Protein AF-A0A8H3DUU5-F1 (afdb_monomer_lite)

Sequence (96 aa):
MSAASPLSMGRDINRACSLRRLTLSVSSSAEITDVDNFRVAATVSNTGSETLRLLRDPRSPLSTYATETFGVVNNKETRAQFSGIKARCWPSRVVC

pLDDT: mean 82.03, std 17.65, range [39.28, 97.12]

Radius of gyration: 24.29 Å; chains: 1; bounding box: 41×39×82 Å

Structure (mmCIF, N/CA/C/O backbone):
data_AF-A0A8H3DUU5-F1
#
_entry.id   AF-A0A8H3DUU5-F1
#
loop_
_atom_site.group_PDB
_atom_site.id
_atom_site.type_symbol
_atom_site.label_atom_id
_atom_site.label_alt_id
_atom_site.label_comp_id
_atom_site.label_asym_id
_atom_site.label_entity_id
_atom_site.label_seq_id
_atom_site.pdbx_PDB_ins_code
_atom_site.Cartn_x
_atom_site.Cartn_y
_atom_site.Cartn_z
_atom_site.occupancy
_atom_site.B_iso_or_equiv
_atom_site.auth_seq_id
_atom_site.auth_comp_id
_atom_site.auth_asym_id
_atom_site.auth_atom_id
_atom_site.pdbx_PDB_model_num
ATOM 1 N N . MET A 1 1 ? -0.318 31.910 63.927 1.00 41.47 1 MET A N 1
ATOM 2 C CA . MET A 1 1 ? -0.559 30.560 63.375 1.00 41.47 1 MET A CA 1
ATOM 3 C C . MET A 1 1 ? -1.973 30.549 62.818 1.00 41.47 1 MET A C 1
ATOM 5 O O . MET A 1 1 ? -2.911 30.537 63.597 1.00 41.47 1 MET A O 1
ATOM 9 N N . SER A 1 2 ? -2.125 30.678 61.501 1.00 39.28 2 SER A N 1
ATOM 10 C CA . SER A 1 2 ? -3.417 30.553 60.818 1.00 39.28 2 SER A CA 1
ATOM 11 C C . SER A 1 2 ? -3.227 29.502 59.737 1.00 39.28 2 SER A C 1
ATOM 13 O O . SER A 1 2 ? -2.407 29.682 58.837 1.00 39.28 2 SER A O 1
ATOM 15 N N . ALA A 1 3 ? -3.870 28.353 59.918 1.00 40.91 3 ALA A N 1
ATOM 16 C CA . ALA A 1 3 ? -3.794 27.235 58.995 1.00 40.91 3 ALA A CA 1
ATOM 17 C C . ALA A 1 3 ? -4.628 27.566 57.753 1.00 40.91 3 ALA A C 1
ATOM 19 O O . ALA A 1 3 ? -5.840 27.743 57.849 1.00 40.91 3 ALA A O 1
ATOM 20 N N . ALA A 1 4 ? -3.984 27.647 56.589 1.00 47.38 4 ALA A N 1
ATOM 21 C CA . ALA A 1 4 ? -4.689 27.634 55.317 1.00 47.38 4 ALA A CA 1
ATOM 22 C C . ALA A 1 4 ? -5.118 26.189 55.023 1.00 47.38 4 ALA A C 1
ATOM 24 O O . ALA A 1 4 ? -4.279 25.296 54.902 1.00 47.38 4 ALA A O 1
ATOM 25 N N . SER A 1 5 ? -6.426 25.948 54.958 1.00 58.84 5 SER A N 1
ATOM 26 C CA . SER A 1 5 ? -7.000 24.678 54.510 1.00 58.84 5 SER A CA 1
ATOM 27 C C . SER A 1 5 ? -6.630 24.417 53.042 1.00 58.84 5 SER A C 1
ATOM 29 O O . SER A 1 5 ? -6.672 25.354 52.242 1.00 58.84 5 SER A O 1
ATOM 31 N N . PRO A 1 6 ? -6.300 23.177 52.637 1.00 50.41 6 PRO A N 1
ATOM 32 C CA . PRO A 1 6 ? -6.062 22.881 51.232 1.00 50.41 6 PRO A CA 1
ATOM 33 C C . PRO A 1 6 ? -7.383 22.931 50.456 1.00 50.41 6 PRO A C 1
ATOM 35 O O . PRO A 1 6 ? -8.361 22.273 50.817 1.00 50.41 6 PRO A O 1
ATOM 38 N N . LEU A 1 7 ? -7.402 23.705 49.368 1.00 47.81 7 LEU A N 1
ATOM 39 C CA . LEU A 1 7 ? -8.464 23.649 48.371 1.00 47.81 7 LEU A CA 1
ATOM 40 C C . LEU A 1 7 ? -8.454 22.253 47.740 1.00 47.81 7 LEU A C 1
ATOM 42 O O . LEU A 1 7 ? -7.562 21.907 46.968 1.00 47.81 7 LEU A O 1
ATOM 46 N N . SER A 1 8 ? -9.457 21.446 48.079 1.00 56.97 8 SER A N 1
ATOM 47 C CA . SER A 1 8 ? -9.837 20.286 47.281 1.00 56.97 8 SER A CA 1
ATOM 48 C C . SER A 1 8 ? -10.406 20.815 45.965 1.00 56.97 8 SER A C 1
ATOM 50 O O . SER A 1 8 ? -11.565 21.219 45.901 1.00 56.97 8 SER A O 1
ATOM 52 N N . MET A 1 9 ? -9.570 20.889 44.929 1.00 52.50 9 MET A N 1
ATOM 53 C CA . MET A 1 9 ? -10.042 21.106 43.566 1.00 52.50 9 MET A CA 1
ATOM 54 C C . MET A 1 9 ? -10.197 19.751 42.893 1.00 52.50 9 MET A C 1
ATOM 56 O O . MET A 1 9 ? -9.273 18.942 42.814 1.00 52.50 9 MET A O 1
ATOM 60 N N . GLY A 1 10 ? -11.452 19.486 42.546 1.00 49.34 10 GLY A N 1
ATOM 61 C CA . GLY A 1 10 ? -11.939 18.220 42.053 1.00 49.34 10 GLY A CA 1
ATOM 62 C C . GLY A 1 10 ? -11.349 17.858 40.701 1.00 49.34 10 GLY A C 1
ATOM 63 O O . GLY A 1 10 ? -10.958 18.714 39.922 1.00 49.34 10 GLY A O 1
ATOM 64 N N . ARG A 1 11 ? -11.329 16.543 40.476 1.00 53.94 11 ARG A N 1
ATOM 65 C CA . ARG A 1 11 ? -11.054 15.830 39.227 1.00 53.94 11 ARG A CA 1
ATOM 66 C C . ARG A 1 11 ? -11.231 16.730 38.003 1.00 53.94 11 ARG A C 1
ATOM 68 O O . ARG A 1 11 ? -12.358 16.918 37.542 1.00 53.94 11 ARG A O 1
ATOM 75 N N . ASP A 1 12 ? -10.119 17.214 37.459 1.00 49.47 12 ASP A N 1
ATOM 76 C CA . ASP A 1 12 ? -10.101 17.700 36.091 1.00 49.47 12 ASP A CA 1
ATOM 77 C C . ASP A 1 12 ? -10.519 16.532 35.200 1.00 49.47 12 ASP A C 1
ATOM 79 O O . ASP A 1 12 ? -9.826 15.532 35.017 1.00 49.47 12 ASP A O 1
ATOM 83 N N . ILE A 1 13 ? -11.765 16.642 34.757 1.00 53.28 13 ILE A N 1
ATOM 84 C CA . ILE A 1 13 ? -12.381 15.963 33.634 1.00 53.28 13 ILE A CA 1
ATOM 85 C C . ILE A 1 13 ? -11.328 15.614 32.577 1.00 53.28 13 ILE A C 1
ATOM 87 O O . ILE A 1 13 ? -10.872 16.473 31.826 1.00 53.28 13 ILE A O 1
ATOM 91 N N . ASN A 1 14 ? -10.971 14.330 32.503 1.00 53.72 14 ASN A N 1
ATOM 92 C CA . ASN A 1 14 ? -10.234 13.733 31.394 1.00 53.72 14 ASN A CA 1
ATOM 93 C C . ASN A 1 14 ? -11.016 13.960 30.093 1.00 53.72 14 ASN A C 1
ATOM 95 O O . ASN A 1 14 ? -11.733 13.082 29.610 1.00 53.72 14 ASN A O 1
ATOM 99 N N . ARG A 1 15 ? -10.899 15.147 29.502 1.00 53.03 15 ARG A N 1
ATOM 100 C CA . ARG A 1 15 ? -11.280 15.371 28.117 1.00 53.03 15 ARG A CA 1
ATOM 101 C C . ARG A 1 15 ? -10.154 14.774 27.290 1.00 53.03 15 ARG A C 1
ATOM 103 O O . ARG A 1 15 ? -9.183 15.445 26.952 1.00 53.03 15 ARG A O 1
ATOM 110 N N . ALA A 1 16 ? -10.266 13.476 27.017 1.00 58.34 16 ALA A N 1
ATOM 111 C CA . ALA A 1 16 ? -9.435 12.841 26.011 1.00 58.34 16 ALA A CA 1
ATOM 112 C C . ALA A 1 16 ? -9.612 13.638 24.711 1.00 58.34 16 ALA A C 1
ATOM 114 O O . ALA A 1 16 ? -10.730 13.792 24.217 1.00 58.34 16 ALA A O 1
ATOM 115 N N . CYS A 1 17 ? -8.521 14.203 24.197 1.00 57.94 17 CYS A N 1
ATOM 116 C CA . CYS A 1 17 ? -8.496 14.826 22.883 1.00 57.94 17 CYS A CA 1
ATOM 117 C C . CYS A 1 17 ? -8.689 13.691 21.870 1.00 57.94 17 CYS A C 1
ATOM 119 O O . CYS A 1 17 ? -7.751 12.976 21.514 1.00 57.94 17 CYS A O 1
ATOM 121 N N . SER A 1 18 ? -9.949 13.427 21.542 1.00 69.56 18 SER A N 1
ATOM 122 C CA . SER A 1 18 ? -10.348 12.408 20.585 1.00 69.56 18 SER A CA 1
ATOM 123 C C . SER A 1 18 ? -9.894 12.882 19.210 1.00 69.56 18 SER A C 1
ATOM 125 O O . SER A 1 18 ? -10.335 13.922 18.721 1.00 69.56 18 SER A O 1
ATOM 127 N N . LEU A 1 19 ? -8.895 12.203 18.655 1.00 85.50 19 LEU A N 1
ATOM 128 C CA . LEU A 1 19 ? -8.175 12.646 17.469 1.00 85.50 19 LEU A CA 1
ATOM 129 C C . LEU A 1 19 ? -8.278 11.563 16.408 1.00 85.50 19 LEU A C 1
ATOM 131 O O . LEU A 1 19 ? -7.741 10.470 16.578 1.00 85.50 19 LEU A O 1
ATOM 135 N N . ARG A 1 20 ? -8.917 11.889 15.284 1.00 92.06 20 ARG A N 1
ATOM 136 C CA . ARG A 1 20 ? -8.896 11.062 14.074 1.00 92.06 20 ARG A CA 1
ATOM 137 C C . ARG A 1 20 ? -7.648 11.407 13.270 1.00 92.06 20 ARG A C 1
ATOM 139 O O . ARG A 1 20 ? -7.606 12.442 12.609 1.00 92.06 20 ARG A O 1
ATOM 146 N N . ARG A 1 21 ? -6.612 10.571 13.362 1.00 93.81 21 ARG A N 1
ATOM 147 C CA . ARG A 1 21 ? -5.337 10.770 12.659 1.00 93.81 21 ARG A CA 1
ATOM 148 C C . ARG A 1 21 ? -4.849 9.480 12.040 1.00 93.81 21 ARG A C 1
ATOM 150 O O . ARG A 1 21 ? -4.982 8.407 12.619 1.00 93.81 21 ARG A O 1
ATOM 157 N N . LEU A 1 22 ? -4.286 9.604 10.851 1.00 94.56 22 LEU A N 1
ATOM 158 C CA . LEU A 1 22 ? -3.870 8.469 10.059 1.00 94.56 22 LEU A CA 1
ATOM 159 C C . LEU A 1 22 ? -2.635 8.858 9.254 1.00 94.56 22 LEU A C 1
ATOM 161 O O . LEU A 1 22 ? -2.580 9.949 8.689 1.00 94.56 22 LEU A O 1
ATOM 165 N N . THR A 1 23 ? -1.652 7.969 9.227 1.00 96.50 23 THR A N 1
ATOM 166 C CA . THR A 1 23 ? -0.394 8.158 8.507 1.00 96.50 23 THR A CA 1
ATOM 167 C C . THR A 1 23 ? -0.261 7.079 7.444 1.00 96.50 23 THR A C 1
ATOM 169 O O . THR A 1 23 ? -0.519 5.905 7.710 1.00 96.50 23 THR A O 1
ATOM 172 N N . LEU A 1 24 ? 0.166 7.479 6.249 1.00 96.12 24 LEU A N 1
ATOM 173 C CA . LEU A 1 24 ? 0.572 6.584 5.173 1.00 96.12 24 LEU A CA 1
ATOM 174 C C . LEU A 1 24 ? 2.088 6.688 5.014 1.00 96.12 24 LEU A C 1
ATOM 176 O O . LEU A 1 24 ? 2.606 7.775 4.770 1.00 96.12 24 LEU A O 1
ATOM 180 N N . SER A 1 25 ? 2.785 5.566 5.149 1.00 97.12 25 SER A N 1
ATOM 181 C CA . SER A 1 25 ? 4.206 5.453 4.822 1.00 97.12 25 SER A CA 1
ATOM 182 C C . SER A 1 25 ? 4.371 4.563 3.600 1.00 97.12 25 SER A C 1
ATOM 184 O O . SER A 1 25 ? 3.669 3.560 3.482 1.00 97.12 25 SER A O 1
ATOM 186 N N . VAL A 1 26 ? 5.280 4.925 2.699 1.00 95.62 26 VAL A N 1
ATOM 187 C CA . VAL A 1 26 ? 5.607 4.143 1.505 1.00 95.62 26 VAL A CA 1
ATOM 188 C C . VAL A 1 26 ? 7.099 3.849 1.528 1.00 95.62 26 VAL A C 1
ATOM 190 O O . VAL A 1 26 ? 7.910 4.760 1.676 1.00 95.62 26 VAL A O 1
ATOM 193 N N . SER A 1 27 ? 7.457 2.579 1.388 1.00 94.31 27 SER A N 1
ATOM 194 C CA . SER A 1 27 ? 8.838 2.113 1.321 1.00 94.31 27 SER A CA 1
ATOM 195 C C . SER A 1 27 ? 9.038 1.209 0.111 1.00 94.31 27 SER A C 1
ATOM 197 O O . SER A 1 27 ? 8.083 0.692 -0.469 1.00 94.31 27 SER A O 1
ATOM 199 N N . SER A 1 28 ? 10.294 1.026 -0.280 1.00 91.50 28 SER A N 1
ATOM 200 C CA . SER A 1 28 ? 10.681 0.093 -1.336 1.00 91.50 28 SER A CA 1
ATOM 201 C C . SER A 1 28 ? 11.787 -0.840 -0.850 1.00 91.50 28 SER A C 1
ATOM 203 O O . SER A 1 28 ? 12.317 -0.652 0.249 1.00 91.50 28 SER A O 1
ATOM 205 N N . SER A 1 29 ? 12.100 -1.864 -1.644 1.00 87.62 29 SER A N 1
ATOM 206 C CA . SER A 1 29 ? 13.257 -2.737 -1.417 1.00 87.62 29 SER A CA 1
ATOM 207 C C . SER A 1 29 ? 14.538 -1.919 -1.201 1.00 87.62 29 SER A C 1
ATOM 209 O O . SER A 1 29 ? 14.755 -0.921 -1.884 1.00 87.62 29 SER A O 1
ATOM 211 N N . ALA A 1 30 ? 15.399 -2.357 -0.274 1.00 83.25 30 ALA A N 1
ATOM 212 C CA . ALA A 1 30 ? 16.649 -1.658 0.053 1.00 83.25 30 ALA A CA 1
ATOM 213 C C . ALA A 1 30 ? 17.611 -1.550 -1.144 1.00 83.25 30 ALA A C 1
ATOM 215 O O . ALA A 1 30 ? 18.363 -0.585 -1.246 1.00 83.25 30 ALA A O 1
ATOM 216 N N . GLU A 1 31 ? 17.555 -2.522 -2.053 1.00 86.56 31 GLU A N 1
ATOM 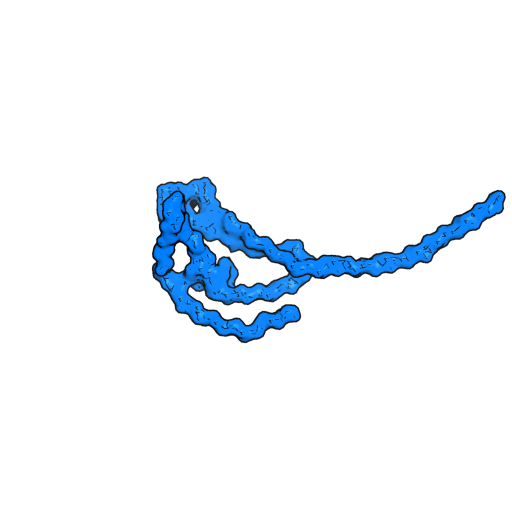217 C CA . GLU A 1 31 ? 18.310 -2.530 -3.297 1.00 86.56 31 GLU A CA 1
ATOM 218 C C . GLU A 1 31 ? 17.380 -2.949 -4.440 1.00 86.56 31 GLU A C 1
ATOM 220 O O . GLU A 1 31 ? 16.692 -3.970 -4.359 1.00 86.56 31 GLU A O 1
ATOM 225 N N . ILE A 1 32 ? 17.333 -2.132 -5.490 1.00 88.19 32 ILE A N 1
ATOM 226 C CA . ILE A 1 32 ? 16.540 -2.371 -6.697 1.00 88.19 32 ILE A CA 1
ATOM 227 C C . ILE A 1 32 ? 17.542 -2.486 -7.837 1.00 88.19 32 ILE A C 1
ATOM 229 O O . ILE A 1 32 ? 18.188 -1.504 -8.197 1.00 88.19 32 ILE A O 1
ATOM 233 N N . THR A 1 33 ? 17.701 -3.692 -8.363 1.00 88.25 33 THR A N 1
ATOM 234 C CA . THR A 1 33 ? 18.658 -3.998 -9.431 1.00 88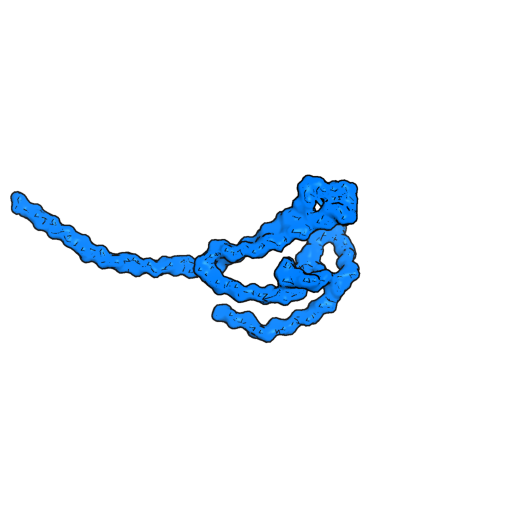.25 33 THR A CA 1
ATOM 235 C C . THR A 1 33 ? 17.955 -4.183 -10.768 1.00 88.25 33 THR A C 1
ATOM 237 O O . THR A 1 33 ? 18.575 -3.962 -11.804 1.00 88.25 33 THR A O 1
ATOM 240 N N . ASP A 1 34 ? 16.665 -4.535 -10.749 1.00 88.06 34 ASP A N 1
ATOM 241 C CA . ASP A 1 34 ? 15.828 -4.683 -11.935 1.00 88.06 34 ASP A CA 1
ATOM 242 C C . ASP A 1 34 ? 14.327 -4.538 -11.598 1.00 88.06 34 ASP A C 1
ATOM 244 O O . ASP A 1 34 ? 13.914 -4.495 -10.439 1.00 88.06 34 ASP A O 1
ATOM 248 N N . VAL A 1 35 ? 13.465 -4.473 -12.611 1.00 85.62 35 VAL A N 1
ATOM 249 C CA . VAL A 1 35 ? 12.008 -4.369 -12.436 1.00 85.62 35 VAL A CA 1
ATOM 250 C C . VAL A 1 35 ? 11.438 -5.579 -11.686 1.00 85.62 35 VAL A C 1
ATOM 252 O O . VAL A 1 35 ? 10.512 -5.422 -10.888 1.00 85.62 35 VAL A O 1
ATOM 255 N N . ASP A 1 36 ? 12.023 -6.765 -11.858 1.00 88.12 36 ASP A N 1
ATOM 256 C CA . ASP A 1 36 ? 11.566 -7.996 -11.200 1.00 88.12 36 ASP A CA 1
ATOM 257 C C . ASP A 1 36 ? 11.717 -7.964 -9.667 1.00 88.12 36 ASP A C 1
ATOM 259 O O . ASP A 1 36 ? 10.933 -8.595 -8.939 1.00 88.12 36 ASP A O 1
ATOM 263 N N . ASN A 1 37 ? 12.691 -7.199 -9.153 1.00 88.69 37 ASN A N 1
ATOM 264 C CA . ASN A 1 37 ? 12.919 -7.026 -7.717 1.00 88.69 37 ASN A CA 1
ATOM 265 C C . ASN A 1 37 ? 12.351 -5.707 -7.156 1.00 88.69 37 ASN A C 1
ATOM 267 O O . ASN A 1 37 ? 12.449 -5.450 -5.948 1.00 88.69 37 ASN A O 1
ATOM 271 N N . PHE A 1 38 ? 11.678 -4.915 -7.996 1.00 89.50 38 PHE A N 1
ATOM 272 C CA . PHE A 1 38 ? 10.999 -3.698 -7.577 1.00 89.50 38 PHE A CA 1
ATOM 273 C C . PHE A 1 38 ? 9.735 -4.026 -6.772 1.00 89.50 38 PHE A C 1
ATOM 275 O O . PHE A 1 38 ? 8.675 -4.365 -7.308 1.00 89.50 38 PHE A O 1
ATOM 282 N N . ARG A 1 39 ? 9.845 -3.926 -5.444 1.00 90.81 39 ARG A N 1
ATOM 283 C CA . ARG A 1 39 ? 8.728 -4.089 -4.507 1.00 90.81 39 ARG A CA 1
ATOM 284 C C . ARG A 1 39 ? 8.509 -2.793 -3.744 1.00 90.81 39 ARG A C 1
ATOM 286 O O . ARG A 1 39 ? 9.460 -2.168 -3.282 1.00 90.81 39 ARG A O 1
ATOM 293 N N . VAL A 1 40 ? 7.241 -2.423 -3.597 1.00 92.00 40 VAL A N 1
ATOM 294 C CA . VAL A 1 40 ? 6.793 -1.259 -2.831 1.00 92.00 40 VAL A CA 1
ATOM 295 C C . VAL A 1 40 ? 5.833 -1.742 -1.753 1.00 92.00 40 VAL A C 1
ATOM 297 O O . VAL A 1 40 ? 4.928 -2.528 -2.033 1.00 92.00 40 VAL A O 1
ATOM 300 N N . ALA A 1 41 ? 6.026 -1.268 -0.527 1.00 93.38 41 ALA A N 1
ATOM 301 C CA . ALA A 1 41 ? 5.131 -1.508 0.592 1.00 93.38 41 ALA A CA 1
ATOM 302 C C . ALA A 1 41 ? 4.503 -0.186 1.035 1.00 93.38 41 ALA A C 1
ATOM 304 O O . ALA A 1 41 ? 5.186 0.829 1.162 1.00 93.38 41 ALA A O 1
ATOM 305 N N . ALA A 1 42 ? 3.196 -0.204 1.283 1.00 96.00 42 ALA A N 1
ATOM 306 C CA . ALA A 1 42 ? 2.476 0.909 1.881 1.00 96.00 42 ALA A CA 1
ATOM 307 C C . ALA A 1 42 ? 1.931 0.493 3.247 1.00 96.00 42 ALA A C 1
ATOM 309 O O . ALA A 1 42 ? 1.187 -0.480 3.360 1.00 96.00 42 ALA A O 1
ATOM 310 N N . THR A 1 43 ? 2.273 1.261 4.275 1.00 96.50 43 THR A N 1
ATOM 311 C CA . THR A 1 43 ? 1.832 1.039 5.652 1.00 96.50 43 THR A CA 1
ATOM 312 C C . THR A 1 43 ? 0.853 2.132 6.044 1.00 96.50 43 THR A C 1
ATOM 314 O O . THR A 1 43 ? 1.204 3.311 6.082 1.00 96.50 43 THR A O 1
ATOM 317 N N . VAL A 1 44 ? -0.375 1.729 6.361 1.00 96.31 44 VAL A N 1
ATOM 318 C CA . VAL A 1 44 ? -1.435 2.609 6.861 1.00 96.31 44 VAL A CA 1
ATOM 319 C C . VAL A 1 44 ? -1.510 2.459 8.378 1.00 96.31 44 VAL A C 1
ATOM 321 O O . VAL A 1 44 ? -1.811 1.374 8.871 1.00 96.31 44 VAL A O 1
ATOM 324 N N . SER A 1 45 ? -1.241 3.532 9.121 1.00 96.25 45 SER A N 1
ATOM 325 C CA . SER A 1 45 ? -1.230 3.530 10.588 1.00 96.25 45 SER A CA 1
ATOM 326 C C . SER A 1 45 ? -2.261 4.501 11.150 1.00 96.25 45 SER A C 1
ATOM 328 O O . SER A 1 45 ? -2.271 5.677 10.789 1.00 96.25 45 SER A O 1
ATOM 330 N N . ASN A 1 46 ? -3.118 4.019 12.051 1.00 95.25 46 ASN A N 1
ATOM 331 C CA . ASN A 1 46 ? -3.960 4.881 12.871 1.00 95.25 46 ASN A CA 1
ATOM 332 C C . ASN A 1 46 ? -3.114 5.442 14.020 1.00 95.25 46 ASN A C 1
ATOM 334 O O . ASN A 1 46 ? -2.753 4.716 14.942 1.00 95.25 46 ASN A O 1
ATOM 338 N N . THR A 1 47 ? -2.788 6.728 13.941 1.00 95.62 47 THR A N 1
ATOM 339 C CA . THR A 1 47 ? -1.995 7.454 14.947 1.00 95.62 47 THR A CA 1
ATOM 340 C C . THR A 1 47 ? -2.876 8.281 15.887 1.00 95.62 47 THR A C 1
ATOM 342 O O . THR A 1 47 ? -2.378 9.041 16.719 1.00 95.62 47 THR A O 1
ATOM 345 N N . GLY A 1 48 ? -4.195 8.166 15.724 1.00 93.44 48 GLY A N 1
ATOM 346 C CA . GLY A 1 48 ? -5.207 8.774 16.566 1.00 93.44 48 GLY A CA 1
ATOM 347 C C . GLY A 1 48 ? -5.563 7.936 17.791 1.00 93.44 48 GLY A C 1
ATOM 348 O O . GLY A 1 48 ? -5.125 6.801 17.957 1.00 93.44 48 GLY A O 1
ATOM 349 N N . SER A 1 49 ? -6.405 8.510 18.645 1.00 93.06 49 SER A N 1
ATOM 350 C CA . SER A 1 49 ? -6.979 7.839 19.819 1.00 93.06 49 SER A CA 1
ATOM 351 C C . SER A 1 49 ? -8.310 7.139 19.517 1.00 93.06 49 SER A C 1
ATOM 353 O O . SER A 1 49 ? -8.801 6.365 20.335 1.00 93.06 49 SER A O 1
ATOM 355 N N . GLU A 1 50 ? -8.896 7.388 18.343 1.00 92.19 50 GLU A N 1
ATOM 356 C CA . GLU A 1 50 ? -10.170 6.807 17.914 1.00 92.19 50 GLU A CA 1
ATOM 357 C C . GLU A 1 50 ? -9.982 5.575 17.034 1.00 92.19 50 GLU A C 1
ATOM 359 O O . GLU A 1 50 ? -9.067 5.515 16.218 1.00 92.19 50 GLU A O 1
ATOM 364 N N . THR A 1 51 ? -10.910 4.619 17.118 1.00 92.38 51 THR A N 1
ATOM 365 C CA . THR A 1 51 ? -10.990 3.532 16.131 1.00 92.38 51 THR A CA 1
ATOM 366 C C . THR A 1 51 ? -11.564 4.064 14.819 1.00 92.38 51 THR A C 1
ATOM 368 O O . THR A 1 51 ? -12.654 4.631 14.799 1.00 92.38 51 THR A O 1
ATOM 371 N N . LEU A 1 52 ? -10.853 3.850 13.710 1.00 92.12 52 LEU A N 1
ATOM 372 C CA . LEU A 1 52 ? -11.262 4.309 12.382 1.00 92.12 52 LEU A CA 1
ATOM 373 C C . LEU A 1 52 ? -11.779 3.149 11.528 1.00 92.12 52 LEU A C 1
ATOM 375 O O . LEU A 1 52 ? -11.183 2.074 11.479 1.00 92.12 52 LEU A O 1
ATOM 379 N N . ARG A 1 53 ? -12.867 3.392 10.794 1.00 91.00 53 ARG A N 1
ATOM 380 C CA . ARG A 1 53 ? -13.352 2.496 9.738 1.00 91.00 53 ARG A CA 1
ATOM 381 C C . ARG A 1 53 ? -12.887 3.040 8.396 1.00 91.00 53 ARG A C 1
ATOM 383 O O . ARG A 1 53 ? -13.301 4.122 7.992 1.00 91.00 53 ARG A O 1
ATOM 390 N N . LEU A 1 54 ? -12.023 2.294 7.716 1.00 90.56 54 LEU A N 1
ATOM 391 C CA . LEU A 1 54 ? -11.436 2.719 6.448 1.00 90.56 54 LEU A CA 1
ATOM 392 C C . LEU A 1 54 ? -12.140 2.044 5.277 1.00 90.56 54 LEU A C 1
ATOM 394 O O . LEU A 1 54 ? -12.397 0.839 5.295 1.00 90.56 54 LEU A O 1
ATOM 398 N N . LEU A 1 55 ? -12.434 2.830 4.244 1.00 89.75 55 LEU A N 1
ATOM 399 C CA . LEU A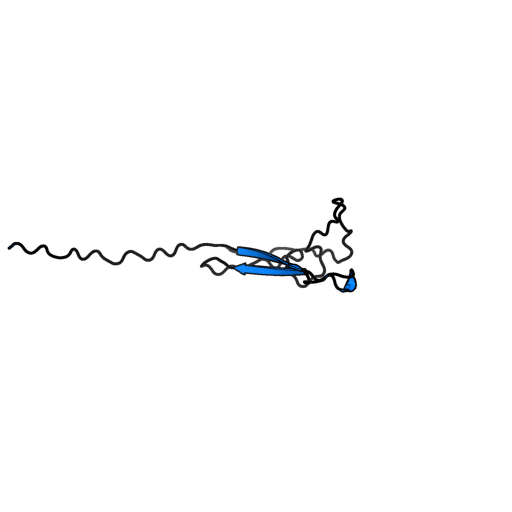 1 55 ? -12.947 2.300 2.991 1.00 89.75 55 LEU A CA 1
ATOM 400 C C . LEU A 1 55 ? -11.842 1.491 2.301 1.00 89.75 55 LEU A C 1
ATOM 402 O O . LEU A 1 55 ? -10.775 2.022 1.992 1.00 89.75 55 LEU A O 1
ATOM 406 N N . ARG A 1 56 ? -12.118 0.216 2.013 1.00 88.94 56 ARG A N 1
ATOM 407 C CA . ARG A 1 56 ? -11.280 -0.607 1.128 1.00 88.94 56 ARG A CA 1
ATOM 408 C C . ARG A 1 56 ? -11.576 -0.267 -0.331 1.00 88.94 56 ARG A C 1
ATOM 410 O O . ARG A 1 56 ? -12.169 -1.065 -1.052 1.00 88.94 56 ARG A O 1
ATOM 417 N N . ASP A 1 57 ? -11.225 0.953 -0.729 1.00 90.44 57 ASP A N 1
ATOM 418 C CA . ASP A 1 57 ? -11.305 1.367 -2.129 1.00 90.44 57 ASP A CA 1
ATOM 419 C C . ASP A 1 57 ? -10.352 0.504 -2.967 1.00 90.44 57 ASP A C 1
ATOM 421 O O . ASP A 1 57 ? -9.227 0.280 -2.524 1.00 90.44 57 ASP A O 1
ATOM 425 N N . PRO A 1 58 ? -10.739 0.029 -4.161 1.00 92.62 58 PRO A N 1
ATOM 426 C CA . PRO A 1 58 ? -9.851 -0.764 -4.988 1.00 92.62 58 PRO A CA 1
ATOM 427 C C . PRO A 1 58 ? -8.501 -0.092 -5.245 1.00 92.62 58 PRO A C 1
ATOM 429 O O . PRO A 1 58 ? -7.501 -0.782 -5.157 1.00 92.62 58 PRO A O 1
ATOM 432 N N . ARG A 1 59 ? -8.449 1.232 -5.451 1.00 92.69 59 ARG A N 1
ATOM 433 C CA . ARG A 1 59 ? -7.211 1.998 -5.698 1.00 92.69 59 ARG A CA 1
ATOM 434 C C . ARG A 1 59 ? -6.436 2.361 -4.425 1.00 92.69 59 ARG A C 1
ATOM 436 O O . ARG A 1 59 ? -5.442 3.076 -4.497 1.00 92.69 59 ARG A O 1
ATOM 443 N N . SER A 1 60 ? -6.897 1.929 -3.253 1.00 92.81 60 SER A N 1
ATOM 444 C CA . SER A 1 60 ? -6.209 2.145 -1.978 1.00 92.81 60 SER A CA 1
ATOM 445 C C . SER A 1 60 ? -5.165 1.050 -1.726 1.00 92.81 60 SER A C 1
ATOM 447 O O . SER A 1 60 ? -5.374 -0.095 -2.127 1.00 92.81 60 SER A O 1
ATOM 449 N N . PRO A 1 61 ? -4.081 1.335 -0.976 1.00 94.06 61 PRO A N 1
ATOM 450 C CA . PRO A 1 61 ? -3.143 0.306 -0.513 1.00 94.06 61 PRO A CA 1
ATOM 451 C C . PRO A 1 61 ? -3.776 -0.754 0.406 1.00 94.06 61 PRO A C 1
ATOM 453 O O . PRO A 1 61 ? -3.143 -1.759 0.703 1.00 94.06 61 PRO A O 1
ATOM 456 N N . LEU A 1 62 ? -5.021 -0.556 0.853 1.00 93.69 62 LEU A N 1
ATOM 457 C CA . LEU A 1 62 ? -5.791 -1.540 1.627 1.00 93.69 62 LEU A CA 1
ATOM 458 C C . LEU A 1 62 ? -6.537 -2.564 0.751 1.00 93.69 62 LEU A C 1
ATOM 460 O O . LEU A 1 62 ? -7.258 -3.419 1.272 1.00 93.69 62 LEU A O 1
ATOM 464 N N . SER A 1 63 ? -6.426 -2.439 -0.568 1.00 91.75 63 SER A N 1
ATOM 465 C CA . SER A 1 63 ? -7.028 -3.329 -1.552 1.00 91.75 63 SER A CA 1
ATOM 466 C C . SER A 1 63 ? -6.120 -4.511 -1.873 1.00 91.75 63 SER A C 1
ATOM 468 O O . SER A 1 63 ? -4.902 -4.375 -1.934 1.00 91.75 63 SER A O 1
ATOM 470 N N . THR A 1 64 ? -6.723 -5.665 -2.153 1.00 90.25 64 THR A N 1
ATOM 471 C CA . THR A 1 64 ? -6.028 -6.834 -2.715 1.00 90.25 64 THR A CA 1
ATOM 472 C C . THR A 1 64 ? -6.117 -6.896 -4.242 1.00 90.25 64 THR A C 1
ATOM 474 O O . THR A 1 64 ? -5.557 -7.800 -4.859 1.00 90.25 64 THR A O 1
ATOM 477 N N . TYR A 1 65 ? -6.834 -5.962 -4.871 1.00 92.00 65 TYR A N 1
ATOM 478 C CA . TYR A 1 65 ? -6.970 -5.901 -6.320 1.00 92.00 65 TYR A CA 1
ATOM 479 C C . TYR A 1 65 ? -5.715 -5.307 -6.965 1.00 92.00 65 TYR A C 1
ATOM 481 O O . TYR A 1 65 ? -5.172 -4.313 -6.491 1.00 92.00 65 TYR A O 1
ATOM 489 N N . ALA A 1 66 ? -5.308 -5.867 -8.107 1.00 91.81 66 ALA A N 1
ATOM 490 C CA . ALA A 1 66 ? -4.223 -5.344 -8.937 1.00 91.81 66 ALA A CA 1
ATOM 491 C C . ALA A 1 66 ? -4.670 -4.102 -9.735 1.00 91.81 66 ALA A C 1
ATOM 493 O O . ALA A 1 66 ? -4.717 -4.117 -10.965 1.00 91.81 66 ALA A O 1
ATOM 494 N N . THR A 1 67 ? -5.080 -3.050 -9.028 1.00 94.25 67 THR A N 1
ATOM 495 C CA . THR A 1 67 ? -5.463 -1.743 -9.578 1.00 94.25 67 THR A CA 1
ATOM 496 C C . THR A 1 67 ? -4.306 -0.748 -9.495 1.00 94.25 67 THR A C 1
ATOM 498 O O . THR A 1 67 ? -3.245 -1.025 -8.941 1.00 94.25 67 THR A O 1
ATOM 501 N N . GLU A 1 68 ? -4.528 0.450 -10.023 1.00 94.25 68 GLU A N 1
ATOM 502 C CA . GLU A 1 68 ? -3.561 1.541 -10.038 1.00 94.25 68 GLU A CA 1
ATOM 503 C C . GLU A 1 68 ? -3.431 2.223 -8.664 1.00 94.25 68 GLU A C 1
ATOM 505 O O . GLU A 1 68 ? -3.888 3.346 -8.461 1.00 94.25 68 GLU A O 1
ATOM 510 N N . THR A 1 69 ? -2.843 1.512 -7.702 1.00 94.12 69 THR A N 1
ATOM 511 C CA . THR A 1 69 ? -2.642 1.988 -6.323 1.00 94.12 69 THR A CA 1
ATOM 512 C C . THR A 1 69 ? -1.505 3.006 -6.214 1.00 94.12 69 THR A C 1
ATOM 514 O O . THR A 1 69 ? -1.578 3.935 -5.414 1.00 94.12 69 THR A O 1
ATOM 517 N N . PHE A 1 70 ? -0.460 2.859 -7.032 1.00 92.88 70 PHE A N 1
ATOM 518 C CA . PHE A 1 70 ? 0.704 3.745 -7.042 1.00 92.88 70 PHE A CA 1
ATOM 519 C C . PHE A 1 70 ? 0.871 4.409 -8.407 1.00 92.88 70 PHE A C 1
ATOM 521 O O . PHE A 1 70 ? 0.763 3.760 -9.447 1.00 92.88 70 PHE A O 1
ATOM 528 N N . GLY A 1 71 ? 1.183 5.705 -8.400 1.00 92.62 71 GLY A N 1
ATOM 529 C CA . GLY A 1 71 ? 1.707 6.393 -9.574 1.00 92.62 71 GLY A CA 1
ATOM 530 C C . GLY A 1 71 ? 3.215 6.189 -9.655 1.00 92.62 71 GLY A C 1
ATOM 531 O O . GLY A 1 71 ? 3.930 6.598 -8.746 1.00 92.62 71 GLY A O 1
ATOM 532 N N . VAL A 1 72 ? 3.692 5.575 -10.736 1.00 90.81 72 VAL A N 1
ATOM 533 C CA . VAL A 1 72 ? 5.126 5.379 -10.982 1.00 90.81 72 VAL A CA 1
ATOM 534 C C . VAL A 1 72 ? 5.575 6.374 -12.046 1.00 90.81 72 VAL A C 1
ATOM 536 O O . VAL A 1 72 ? 5.008 6.412 -13.141 1.00 90.81 72 VAL 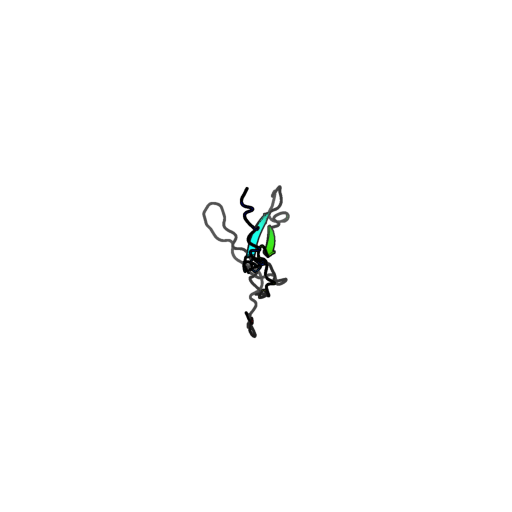A O 1
ATOM 539 N N . VAL A 1 73 ? 6.572 7.191 -11.716 1.00 93.44 73 VAL A N 1
ATOM 540 C CA . VAL A 1 73 ? 7.182 8.181 -12.613 1.00 93.44 73 VAL A CA 1
ATOM 541 C C . VAL A 1 73 ? 8.687 7.957 -12.668 1.00 93.44 73 VAL A C 1
ATOM 543 O O . VAL A 1 73 ? 9.289 7.543 -11.678 1.00 93.44 73 VAL A O 1
ATOM 546 N N . ASN A 1 74 ? 9.298 8.210 -13.823 1.00 90.00 74 ASN A N 1
ATOM 547 C CA . ASN A 1 74 ? 10.755 8.213 -13.942 1.00 90.00 74 ASN A CA 1
ATOM 548 C C . ASN A 1 74 ? 11.346 9.587 -13.566 1.00 90.00 74 ASN A C 1
ATOM 550 O O . ASN A 1 74 ? 10.628 10.548 -13.293 1.00 90.00 74 ASN A O 1
ATOM 554 N N . ASN A 1 75 ? 12.673 9.698 -13.605 1.00 92.69 75 ASN A N 1
ATOM 555 C CA . ASN A 1 75 ? 13.409 10.942 -13.344 1.00 92.69 75 ASN A CA 1
ATOM 556 C C . ASN A 1 75 ? 13.155 12.072 -14.363 1.00 92.69 75 ASN A C 1
ATOM 558 O O . ASN A 1 75 ? 13.631 13.184 -14.162 1.00 92.69 75 ASN A O 1
ATOM 562 N N . LYS A 1 76 ? 12.437 11.791 -15.455 1.00 96.25 76 LYS A N 1
ATOM 563 C CA . LYS A 1 76 ? 11.989 12.762 -16.462 1.00 96.25 76 LYS A CA 1
ATOM 564 C C . LYS A 1 76 ? 10.491 13.056 -16.342 1.00 96.25 76 LYS A C 1
ATOM 566 O O . LYS A 1 76 ? 9.881 13.483 -17.317 1.00 96.25 76 LYS A O 1
ATOM 571 N N . GLU A 1 77 ? 9.882 12.732 -15.200 1.00 94.50 77 GLU A N 1
ATOM 572 C CA . GLU A 1 77 ? 8.454 12.940 -14.917 1.00 94.50 77 GLU A CA 1
ATOM 573 C C . GLU A 1 77 ? 7.506 12.200 -15.880 1.00 94.50 77 GLU A C 1
ATOM 575 O O . GLU A 1 77 ? 6.305 12.459 -15.936 1.00 94.50 77 GLU A O 1
ATOM 580 N N . THR A 1 78 ? 8.019 11.221 -16.630 1.00 96.06 78 THR A N 1
ATOM 581 C CA . THR A 1 78 ? 7.196 10.386 -17.504 1.00 96.06 78 THR A CA 1
ATOM 582 C C . THR A 1 78 ? 6.538 9.295 -16.676 1.00 96.06 78 THR A C 1
ATOM 584 O O . THR A 1 78 ? 7.213 8.524 -15.987 1.00 96.06 78 THR A O 1
ATOM 587 N N . ARG A 1 79 ? 5.211 9.219 -16.758 1.00 93.88 79 ARG A N 1
ATOM 588 C CA . ARG A 1 79 ? 4.405 8.249 -16.017 1.00 93.88 79 ARG A CA 1
ATOM 589 C C . ARG A 1 79 ? 4.397 6.890 -16.709 1.00 93.88 79 ARG A C 1
ATOM 591 O O . ARG A 1 79 ? 4.152 6.808 -17.911 1.00 93.88 79 ARG A O 1
ATOM 598 N N . ALA A 1 80 ? 4.611 5.827 -15.942 1.00 91.31 80 ALA A N 1
ATOM 599 C CA . ALA A 1 80 ? 4.442 4.467 -16.434 1.00 91.31 80 ALA A CA 1
ATOM 600 C C . ALA A 1 80 ? 2.969 4.201 -16.782 1.00 91.31 80 ALA A C 1
ATOM 602 O O . ALA A 1 80 ? 2.056 4.648 -16.080 1.00 91.31 80 ALA A O 1
ATOM 603 N N . GLN A 1 81 ? 2.730 3.456 -17.862 1.00 93.38 81 GLN A N 1
ATOM 604 C CA . GLN A 1 81 ? 1.382 3.029 -18.209 1.00 93.38 81 GLN A CA 1
ATOM 605 C C . GLN A 1 81 ? 0.927 1.921 -17.257 1.00 93.38 81 GLN A C 1
ATOM 607 O O . GLN A 1 81 ? 1.636 0.944 -17.028 1.00 93.38 81 GLN A O 1
ATOM 612 N N . PHE A 1 82 ? -0.279 2.067 -16.717 1.00 91.38 82 PHE A N 1
ATOM 613 C CA . PHE A 1 82 ? -0.884 1.052 -15.871 1.00 91.38 82 PHE A CA 1
ATOM 614 C C . PHE A 1 82 ? -1.499 -0.078 -16.715 1.00 91.38 82 PHE A C 1
ATOM 616 O O . PHE A 1 82 ? -2.311 0.188 -17.603 1.00 91.38 82 PHE A O 1
ATOM 623 N N . SER A 1 83 ? -1.138 -1.330 -16.417 1.00 91.75 83 SER A N 1
ATOM 624 C CA . SER A 1 83 ? -1.551 -2.536 -17.160 1.00 91.75 83 SER A CA 1
ATOM 625 C C . SER A 1 83 ? -2.446 -3.504 -16.369 1.00 91.75 83 SER A C 1
ATOM 627 O O . SER A 1 83 ? -2.714 -4.610 -16.832 1.00 91.75 83 SER A O 1
ATOM 629 N N . GLY A 1 84 ? -2.917 -3.116 -15.181 1.00 91.75 84 GLY A N 1
ATOM 630 C CA . GLY A 1 84 ? -3.768 -3.962 -14.341 1.00 91.75 84 GLY A CA 1
ATOM 631 C C . GLY A 1 84 ? -5.270 -3.760 -14.566 1.00 91.75 84 GLY A C 1
ATOM 632 O O . GLY A 1 84 ? -5.728 -3.276 -15.604 1.00 91.75 84 GLY A O 1
ATOM 633 N N . ILE A 1 85 ? -6.068 -4.123 -13.561 1.00 93.75 85 ILE A N 1
ATOM 634 C CA . ILE A 1 85 ? -7.530 -4.104 -13.662 1.00 93.75 85 ILE A CA 1
ATOM 635 C C . ILE A 1 85 ? -8.125 -2.742 -13.293 1.00 93.75 85 ILE A C 1
ATOM 637 O O . ILE A 1 85 ? -7.616 -2.011 -12.443 1.00 93.75 85 ILE A O 1
ATOM 641 N N . LYS A 1 86 ? -9.272 -2.421 -13.896 1.00 90.50 86 LYS A N 1
ATOM 642 C CA . LYS A 1 86 ? -10.131 -1.308 -13.474 1.00 90.50 86 LYS A CA 1
ATOM 643 C C . LYS A 1 86 ? -11.307 -1.868 -12.684 1.00 90.50 86 LYS A C 1
ATOM 645 O O . LYS A 1 86 ? -12.187 -2.506 -13.253 1.00 90.50 86 LYS A O 1
ATOM 650 N N . ALA A 1 87 ? -11.332 -1.612 -11.381 1.00 89.75 87 ALA A N 1
ATOM 651 C CA . ALA A 1 87 ? -12.424 -2.029 -10.509 1.00 89.75 87 ALA A CA 1
ATOM 652 C C . ALA A 1 87 ? -13.411 -0.875 -10.271 1.00 89.75 87 ALA A C 1
ATOM 654 O O . ALA A 1 87 ? -13.0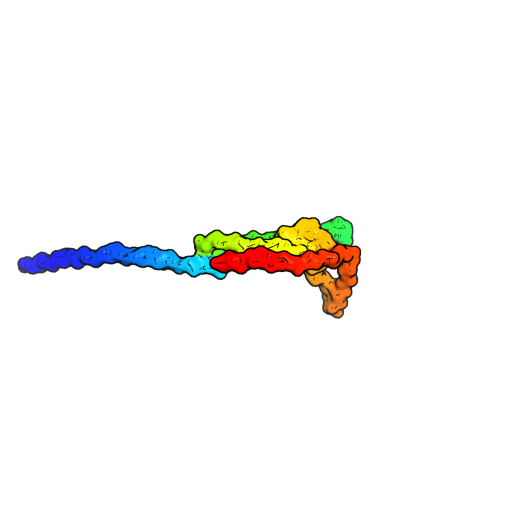15 0.269 -10.034 1.00 89.75 87 ALA A O 1
ATOM 655 N N . ARG A 1 88 ? -14.712 -1.178 -10.328 1.00 86.12 88 ARG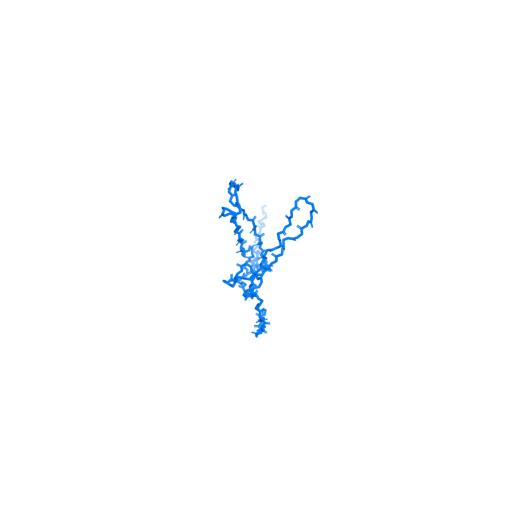 A N 1
ATOM 656 C CA . ARG A 1 88 ? -15.792 -0.227 -10.033 1.00 86.12 88 ARG A CA 1
ATOM 657 C C . ARG A 1 88 ? -16.113 -0.295 -8.536 1.00 86.12 88 ARG A C 1
ATOM 659 O O . ARG A 1 88 ? -16.544 -1.336 -8.056 1.00 86.12 88 ARG A O 1
ATOM 666 N N . CYS A 1 89 ? -15.912 0.803 -7.811 1.00 82.56 89 CYS A N 1
ATOM 667 C CA . CYS A 1 89 ? -16.214 0.911 -6.382 1.00 82.56 89 CYS A CA 1
ATOM 668 C C . CYS A 1 89 ? -17.573 1.597 -6.177 1.00 82.56 89 CYS A C 1
ATOM 670 O O . CYS A 1 89 ? -17.793 2.678 -6.720 1.00 82.56 89 CYS A O 1
ATOM 672 N N . TRP A 1 90 ? -18.468 0.984 -5.396 1.00 83.19 90 TRP A N 1
ATOM 673 C CA . TRP A 1 90 ? -19.722 1.595 -4.935 1.00 83.19 90 TRP A CA 1
ATOM 674 C C . TRP A 1 90 ? -19.708 1.630 -3.410 1.00 83.19 90 TRP A C 1
ATOM 676 O O . TRP A 1 90 ? -19.953 0.598 -2.782 1.00 83.19 90 TRP A O 1
ATOM 686 N N . PRO A 1 91 ? -19.394 2.775 -2.785 1.00 73.50 91 PRO A N 1
ATOM 687 C CA . PRO A 1 91 ? -19.348 2.851 -1.336 1.00 73.50 91 PRO A CA 1
ATOM 688 C C . PRO A 1 91 ? -20.771 2.814 -0.768 1.00 73.50 91 PRO A C 1
ATOM 690 O O . PRO A 1 91 ? -21.497 3.807 -0.781 1.00 73.50 91 PRO A O 1
ATOM 693 N N . SER A 1 92 ? -21.180 1.675 -0.216 1.00 61.59 92 SER A N 1
ATOM 694 C CA . SER A 1 92 ? -22.386 1.588 0.606 1.00 61.59 92 SER A CA 1
ATOM 695 C C . SER A 1 92 ? -22.067 2.114 2.011 1.00 61.59 92 SER A C 1
ATOM 697 O O . SER A 1 92 ? -21.695 1.346 2.891 1.00 61.59 92 SER A O 1
ATOM 699 N N . ARG A 1 93 ? -22.169 3.438 2.189 1.00 55.16 93 ARG A N 1
ATOM 700 C CA . ARG A 1 93 ? -22.071 4.187 3.462 1.00 55.16 93 ARG A CA 1
ATOM 701 C C . ARG A 1 93 ? -20.845 3.880 4.344 1.00 55.16 93 ARG A C 1
ATOM 703 O O . ARG A 1 93 ? -20.830 2.936 5.130 1.00 55.16 93 ARG A O 1
ATOM 710 N N . VAL A 1 94 ? -19.880 4.800 4.344 1.00 52.16 94 VAL A N 1
ATOM 711 C CA . VAL A 1 94 ? -18.973 4.988 5.488 1.00 52.16 94 VAL A CA 1
ATOM 712 C C . VAL A 1 94 ? -19.728 5.852 6.503 1.00 52.16 94 VAL A C 1
ATOM 714 O O . VAL A 1 94 ? -19.957 7.029 6.252 1.00 52.16 94 VAL A O 1
ATOM 717 N N . VAL A 1 95 ? -20.210 5.255 7.595 1.00 45.53 95 VAL A N 1
ATOM 718 C CA . VAL A 1 95 ? -20.814 6.008 8.709 1.00 45.53 95 VAL A CA 1
ATOM 719 C C . VAL A 1 95 ? -19.680 6.451 9.632 1.00 45.53 95 VAL A C 1
ATOM 721 O O . VAL A 1 95 ? -18.923 5.595 10.101 1.00 45.53 95 VAL A O 1
ATOM 724 N N . CYS A 1 96 ? -19.549 7.770 9.789 1.00 42.78 96 CYS A N 1
ATOM 725 C CA . CYS A 1 96 ? -18.540 8.467 10.587 1.00 42.78 96 CYS A CA 1
ATOM 726 C C . CYS A 1 96 ? -18.760 8.310 12.091 1.00 42.78 96 CYS A C 1
ATOM 728 O O . CYS A 1 96 ? -19.935 8.247 12.507 1.00 42.78 96 CYS A O 1
#

Organism: NCBI:txid456999

Secondary structure (DSSP, 8-state):
--PPPP---------------EEEEEEE-S---SGGG--EEEEEEE-SSS-------TTSTT--S-S--S--B-TT-PBPPP-S--PPP-------

Foldseek 3Di:
DDDDDDPPDDDDPPPPPQDFDKDKDKDWPPDDPDPVRTDMAIDIDGPGPDDDDDDQDCLDSNHPALDVVDFDADPVRDTDDRDGDDDDDDDPDPDD